Protein AF-A0A8S0Z6R4-F1 (afdb_monomer)

Radius of gyration: 20.73 Å; Cα contacts (8 Å, |Δi|>4): 75; chains: 1; bounding box: 46×44×52 Å

Nearest PDB structures (foldseek):
  6rny-assembly1_O  TM=6.266E-01  e=8.221E-02  Human spumaretrovirus
  1c1a-assembly1_B  TM=5.125E-01  e=8.221E-02  Rous sarcoma virus
  1cz9-assembly1_A-2  TM=4.257E-01  e=4.614E-02  Avian sarcoma virus
  7jn3-assembly1_H  TM=4.287E-01  e=9.967E-02  Rous sarcoma virus (strain Schmidt-Ruppin A)
  7jn3-assembly1_E  TM=5.208E-01  e=4.361E-01  Rous sarcoma virus (strain Schmidt-Ruppin A)

InterPro domains:
  IPR004875 DDE superfamily endonuclease domain [PF03184] (20-81)
  IPR050863 Centromere and Transposable Element-Derived Protein [PTHR19303] (20-89)

Secondary structure (DSSP, 8-state):
--------------SS----SSSPEEEEE-S-GGG--HHHHHHHHHTTEEEEEPPTT-HHHH-HHHHTHHHHHHHHHHHHHHHHHHHSTTPPPPHHHHHHHHHH--

Solvent-accessible surface area (backbone atoms only — not comparable to full-atom values): 6650 Å² total; per-residue (Å²): 142,79,83,83,79,90,80,75,94,72,75,76,63,76,91,81,63,81,53,33,92,93,48,59,39,80,46,80,41,73,61,48,73,90,75,69,45,70,70,58,52,53,52,32,54,76,52,32,31,47,77,44,67,47,66,78,93,38,49,83,77,72,33,64,58,49,56,50,59,50,41,52,38,53,54,37,36,51,52,44,48,54,50,51,52,68,75,42,79,86,64,83,87,50,76,66,56,52,54,52,34,52,68,73,38,111

pLDDT: mean 72.9, std 16.75, range [29.06, 89.62]

Mean predicted aligned error: 12.97 Å

Sequence (106 aa):
MVQPVQSTNVLTMDGHTKPSPEQPILLILDNHASHMSLQIFEHCKQNNIHMLSLPPHTSHRMQPLDVTFLGLFKVAYKREFDLFLKSRLAEKITPYDVDNAIKQSI

Foldseek 3Di:
DDDDDDDDCPDPVPPDDQADPVRAAEAEDEQDVVCDDPVNVVVCVVRRYHYDYDDPPCCCPPPCCVVPVVVQLVVQLVVLVVVVCVVDPDDDDDVVSSVVSSVRSD

Structure (mmCIF, N/CA/C/O backbone):
data_AF-A0A8S0Z6R4-F1
#
_entry.id   AF-A0A8S0Z6R4-F1
#
loop_
_atom_site.group_PDB
_atom_site.id
_atom_site.type_symbol
_atom_site.label_atom_id
_atom_site.label_alt_id
_atom_site.label_comp_id
_atom_site.label_asym_id
_atom_site.label_entity_id
_atom_site.label_seq_id
_atom_site.pdbx_PDB_ins_code
_atom_site.Cartn_x
_atom_site.Cartn_y
_atom_site.Cartn_z
_atom_site.occupancy
_atom_site.B_iso_or_equiv
_atom_site.auth_seq_id
_atom_site.auth_comp_id
_atom_site.auth_asym_id
_atom_site.auth_atom_id
_atom_site.pdbx_PDB_model_num
ATOM 1 N N . MET A 1 1 ? 0.382 29.754 20.974 1.00 31.02 1 MET A N 1
ATOM 2 C CA . MET A 1 1 ? -0.478 29.713 19.773 1.00 31.02 1 MET A CA 1
ATOM 3 C C . MET A 1 1 ? 0.186 28.797 18.761 1.00 3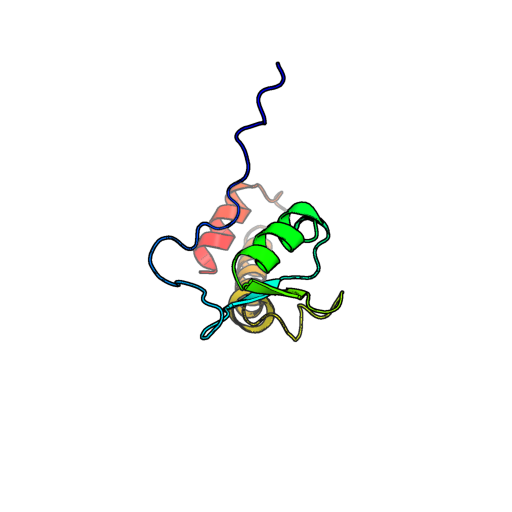1.02 1 MET A C 1
ATOM 5 O O . MET A 1 1 ? 1.133 29.214 18.115 1.00 31.02 1 MET A O 1
ATOM 9 N N . VAL A 1 2 ? -0.236 27.536 18.698 1.00 30.11 2 VAL A N 1
ATOM 10 C CA . VAL A 1 2 ? 0.238 26.570 17.697 1.00 30.11 2 VAL A CA 1
ATOM 11 C C . VAL A 1 2 ? -0.975 26.243 16.841 1.00 30.11 2 VAL A C 1
ATOM 13 O O . VAL A 1 2 ? -1.960 25.723 17.357 1.00 30.11 2 VAL A O 1
ATOM 16 N N . GLN A 1 3 ? -0.947 26.633 15.570 1.00 35.00 3 GLN A N 1
ATOM 17 C CA . GLN A 1 3 ? -1.951 26.182 14.612 1.00 35.00 3 GLN A CA 1
ATOM 18 C C . GLN A 1 3 ? -1.655 24.723 14.246 1.00 35.00 3 GLN A C 1
ATOM 20 O O . GLN A 1 3 ? -0.492 24.423 13.963 1.00 35.00 3 GLN A O 1
ATOM 25 N N . PRO A 1 4 ? -2.636 23.806 14.216 1.00 33.41 4 PRO A N 1
ATOM 26 C CA . PRO A 1 4 ? -2.387 22.479 13.694 1.00 33.41 4 PRO A CA 1
ATOM 27 C C . PRO A 1 4 ? -2.602 22.465 12.177 1.00 33.41 4 PRO A C 1
ATOM 29 O O . PRO A 1 4 ? -3.711 22.624 11.676 1.00 33.41 4 PRO A O 1
ATOM 32 N N . VAL A 1 5 ? -1.469 22.311 11.492 1.00 35.78 5 VAL A N 1
ATOM 33 C CA . VAL A 1 5 ? -1.222 21.632 10.212 1.00 35.78 5 VAL A CA 1
ATOM 34 C C . VAL A 1 5 ? -2.480 21.157 9.471 1.00 35.78 5 VAL A C 1
ATOM 36 O O . VAL A 1 5 ? -3.041 20.099 9.751 1.00 35.78 5 VAL A O 1
ATOM 39 N N . GLN A 1 6 ? -2.854 21.913 8.440 1.00 37.81 6 GLN A N 1
ATOM 40 C CA . GLN A 1 6 ? -3.578 21.376 7.294 1.00 37.81 6 GLN A CA 1
ATOM 41 C C . GLN A 1 6 ? -2.618 20.486 6.506 1.00 37.81 6 GLN A C 1
ATOM 43 O O . GLN A 1 6 ? -1.651 21.005 5.958 1.00 37.81 6 GLN A O 1
ATOM 48 N N . SER A 1 7 ? -2.853 19.173 6.481 1.00 35.81 7 SER A N 1
ATOM 49 C CA . SER A 1 7 ? -2.452 18.222 5.428 1.00 35.81 7 SER A CA 1
ATOM 50 C C . SER A 1 7 ? -2.655 16.811 5.960 1.00 35.81 7 SER A C 1
ATOM 52 O O . SER A 1 7 ? -1.913 16.382 6.835 1.00 35.81 7 SER A O 1
ATOM 54 N N . THR A 1 8 ? -3.648 16.093 5.449 1.00 29.06 8 THR A N 1
ATOM 55 C CA . THR A 1 8 ? -3.486 14.776 4.810 1.00 29.06 8 THR A CA 1
ATOM 56 C C . THR A 1 8 ? -4.877 14.348 4.372 1.00 29.06 8 THR A C 1
ATOM 58 O O . THR A 1 8 ? -5.797 14.271 5.182 1.00 29.06 8 THR A O 1
ATOM 61 N N . ASN A 1 9 ? -5.014 14.094 3.077 1.00 30.44 9 ASN A N 1
ATOM 62 C CA . ASN A 1 9 ? -6.176 13.508 2.425 1.00 30.44 9 ASN A CA 1
ATOM 63 C C . ASN A 1 9 ? -6.435 12.086 2.964 1.00 30.44 9 ASN A C 1
ATOM 65 O O . ASN A 1 9 ? -6.179 11.098 2.279 1.00 30.44 9 ASN A O 1
ATOM 69 N N . VAL A 1 10 ? -6.890 11.958 4.211 1.00 37.38 10 VAL A N 1
ATOM 70 C CA . VAL A 1 10 ? -7.380 10.694 4.763 1.00 37.38 10 VAL A CA 1
ATOM 71 C C . VAL A 1 10 ? -8.795 10.529 4.237 1.00 37.38 10 VAL A C 1
ATOM 73 O O . VAL A 1 10 ? -9.729 11.004 4.867 1.00 37.38 10 VAL A O 1
ATOM 76 N N . LEU A 1 11 ? -8.902 9.940 3.038 1.00 42.56 11 LEU A N 1
ATOM 77 C CA . LEU A 1 11 ? -10.096 9.278 2.495 1.00 42.56 11 LEU A CA 1
ATOM 78 C C . LEU A 1 11 ? -11.408 9.816 3.086 1.00 42.56 11 LEU A C 1
ATOM 80 O O . LEU A 1 11 ? -12.091 9.135 3.853 1.00 42.56 11 LEU A O 1
ATOM 84 N N . THR A 1 12 ? -11.759 11.059 2.751 1.00 37.78 12 THR A N 1
ATOM 85 C CA . THR A 1 12 ? -13.121 11.530 2.965 1.00 37.78 12 THR A CA 1
ATOM 86 C C . THR A 1 12 ? -13.998 1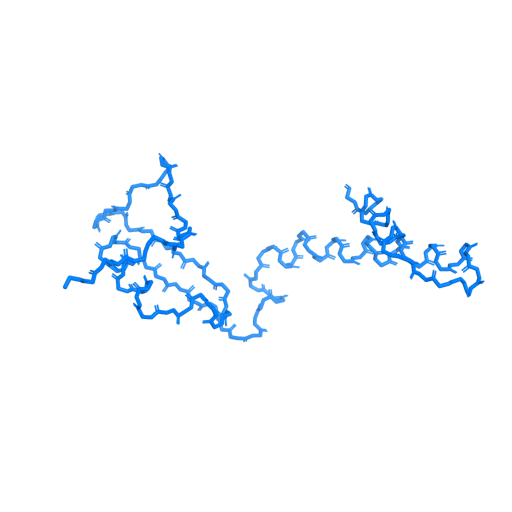0.602 2.135 1.00 37.78 12 THR A C 1
ATOM 88 O O . THR A 1 12 ? -13.941 10.608 0.906 1.00 37.78 12 THR A O 1
ATOM 91 N N . MET A 1 13 ? -14.751 9.731 2.806 1.00 47.06 13 MET A N 1
ATOM 92 C CA . MET A 1 13 ? -15.832 8.957 2.204 1.00 47.06 13 MET A CA 1
ATOM 93 C C . MET A 1 13 ? -16.947 9.949 1.849 1.00 47.06 13 MET A C 1
ATOM 95 O O . MET A 1 13 ? -17.980 10.013 2.514 1.00 47.06 13 MET A O 1
ATOM 99 N N . ASP A 1 14 ? -16.697 10.805 0.861 1.00 43.41 14 ASP A N 1
ATOM 100 C CA . ASP A 1 14 ? -17.610 11.861 0.455 1.00 43.41 14 ASP A CA 1
ATOM 101 C C . ASP A 1 14 ? -18.887 11.219 -0.103 1.00 43.41 14 ASP A C 1
ATOM 103 O O . ASP A 1 14 ? -18.911 10.604 -1.166 1.00 43.41 14 ASP A O 1
ATOM 107 N N . GLY A 1 15 ? -19.970 11.321 0.670 1.00 52.00 15 GLY A N 1
ATOM 108 C CA . GLY A 1 15 ? -21.349 11.134 0.214 1.00 52.00 15 GLY A CA 1
ATOM 109 C C . GLY A 1 15 ? -21.882 9.702 0.091 1.00 52.00 15 GLY A C 1
ATOM 110 O O . GLY A 1 15 ? -23.101 9.540 0.097 1.00 52.00 15 GLY A O 1
ATOM 111 N N . HIS A 1 16 ? -21.037 8.668 0.023 1.00 60.28 16 HIS A N 1
ATOM 112 C CA . HIS A 1 16 ? -21.501 7.301 -0.283 1.00 60.28 16 HIS A CA 1
ATOM 113 C C . HIS A 1 16 ? -21.743 6.402 0.930 1.00 60.28 16 HIS A C 1
ATOM 115 O O . HIS A 1 16 ? -22.576 5.498 0.868 1.00 60.28 16 HIS A O 1
ATOM 121 N N . THR A 1 17 ? -21.051 6.637 2.043 1.00 61.88 17 THR A N 1
ATOM 122 C CA . THR A 1 17 ? -21.161 5.784 3.229 1.00 61.88 17 THR A CA 1
ATOM 123 C C . THR A 1 17 ? -21.230 6.632 4.490 1.00 61.88 17 THR A C 1
ATOM 125 O O . THR A 1 17 ? -20.343 7.444 4.737 1.00 61.88 17 THR A O 1
ATOM 128 N N . LYS A 1 18 ? -22.279 6.437 5.296 1.00 78.62 18 LYS A N 1
ATOM 129 C CA . LYS A 1 18 ? -22.460 7.093 6.598 1.00 78.62 18 LYS A CA 1
ATOM 130 C C . LYS A 1 18 ? -22.331 6.039 7.698 1.00 78.62 18 LYS A C 1
ATOM 132 O O . LYS A 1 18 ? -23.313 5.345 7.959 1.00 78.62 18 LYS A O 1
ATOM 137 N N . PRO A 1 19 ? -21.139 5.865 8.290 1.00 81.81 19 PRO A N 1
ATOM 138 C CA . PRO A 1 19 ? -20.975 4.905 9.367 1.00 81.81 19 PRO A CA 1
ATOM 139 C C . PRO A 1 19 ? -21.798 5.327 10.590 1.00 81.81 19 PRO A C 1
ATOM 141 O O . PRO A 1 19 ? -21.844 6.500 10.960 1.00 81.81 19 PRO A O 1
ATOM 144 N N . SER A 1 20 ? -22.454 4.355 11.212 1.00 84.12 20 SER A N 1
ATOM 145 C CA . SER A 1 20 ? -23.249 4.519 12.433 1.00 84.12 20 SER A CA 1
ATOM 146 C C . SER A 1 20 ? -22.976 3.349 13.379 1.00 84.12 20 SER A C 1
ATOM 148 O O . SER A 1 20 ? -22.438 2.334 12.932 1.00 84.12 20 SER A O 1
ATOM 150 N N . PRO A 1 21 ? -23.323 3.452 14.671 1.00 82.81 21 PRO A N 1
ATOM 151 C CA . PRO A 1 21 ? -23.210 2.321 15.592 1.00 82.81 21 PRO A CA 1
ATOM 152 C C . PRO A 1 21 ? -23.985 1.080 15.116 1.00 82.81 21 PRO A C 1
ATOM 154 O O . PRO A 1 21 ? -23.540 -0.044 15.329 1.00 82.81 21 PRO A O 1
ATOM 157 N N . GLU A 1 22 ? -25.116 1.278 14.434 1.00 86.94 22 GLU A N 1
ATOM 158 C CA . GLU A 1 22 ? -25.970 0.217 13.890 1.00 86.94 22 GLU A CA 1
ATOM 159 C C . GLU A 1 22 ? -25.458 -0.328 12.546 1.00 86.94 22 GLU A C 1
ATOM 161 O O . GLU A 1 22 ? -25.749 -1.468 12.184 1.00 86.94 22 GLU A O 1
ATOM 166 N N . GLN A 1 23 ? -24.682 0.473 11.812 1.00 84.00 23 GLN A N 1
ATOM 167 C CA . GLN A 1 23 ? -24.092 0.117 10.524 1.00 84.00 23 GLN A CA 1
ATOM 168 C C . GLN A 1 23 ? -22.626 0.574 10.472 1.00 84.00 23 GLN A C 1
ATOM 170 O O . GLN A 1 23 ? -22.308 1.600 9.850 1.00 84.00 23 GLN A O 1
ATOM 175 N N . PRO A 1 24 ? -21.721 -0.159 11.141 1.00 85.62 24 PRO A N 1
ATOM 176 C CA . PRO A 1 24 ? -20.311 0.174 11.124 1.00 85.62 24 PRO A CA 1
ATOM 177 C C . PRO A 1 24 ? -19.685 -0.187 9.772 1.00 85.62 24 PRO A C 1
ATOM 179 O O . PRO A 1 24 ? -20.150 -1.080 9.059 1.00 85.62 24 PRO A O 1
ATOM 182 N N . ILE A 1 25 ? -18.601 0.499 9.420 1.00 88.44 25 ILE A N 1
ATOM 183 C CA . ILE A 1 25 ? -17.859 0.249 8.177 1.00 88.44 25 ILE A CA 1
ATOM 184 C C . ILE A 1 25 ? -16.595 -0.542 8.494 1.00 88.44 25 ILE A C 1
ATOM 186 O O . ILE A 1 25 ? -15.898 -0.244 9.460 1.00 88.44 25 ILE A O 1
ATOM 190 N N . LEU A 1 26 ? -16.275 -1.525 7.653 1.00 86.62 26 LEU A N 1
ATOM 191 C CA . LEU A 1 26 ? -15.001 -2.234 7.693 1.00 86.62 26 LEU A CA 1
ATOM 192 C C . LEU A 1 26 ? -14.049 -1.649 6.645 1.00 86.62 26 LEU A C 1
ATOM 194 O O . LEU A 1 26 ? -14.302 -1.749 5.446 1.00 86.62 26 LEU A O 1
ATOM 198 N N . LEU A 1 27 ? -12.945 -1.067 7.102 1.00 86.50 27 LEU A N 1
ATOM 199 C CA . LEU A 1 27 ? -11.842 -0.605 6.269 1.00 86.50 27 LEU A CA 1
ATOM 200 C C . LEU A 1 27 ? -10.746 -1.673 6.242 1.00 86.50 27 LEU A C 1
ATOM 202 O O . LEU A 1 27 ? -10.148 -1.982 7.273 1.00 86.50 27 LEU A O 1
ATOM 206 N N . ILE A 1 28 ? -10.480 -2.231 5.062 1.00 83.19 28 ILE A N 1
ATOM 207 C CA . ILE A 1 28 ? -9.421 -3.223 4.850 1.00 83.19 28 ILE A CA 1
ATOM 208 C C . ILE A 1 28 ? -8.194 -2.499 4.301 1.00 83.19 28 ILE A C 1
ATOM 210 O O . ILE A 1 28 ? -8.269 -1.875 3.244 1.00 83.19 28 ILE A O 1
ATOM 214 N N . LEU A 1 29 ? -7.079 -2.582 5.023 1.00 79.88 29 LEU A N 1
ATOM 215 C CA . LEU A 1 29 ? -5.818 -1.936 4.672 1.00 79.88 29 LEU A CA 1
ATOM 216 C C . LEU A 1 29 ? -4.790 -2.973 4.223 1.00 79.88 29 LEU A C 1
ATOM 218 O O . LEU A 1 29 ? -4.755 -4.107 4.717 1.00 79.88 29 LEU A O 1
ATOM 222 N N . ASP A 1 30 ? -3.917 -2.567 3.307 1.00 72.00 30 ASP A N 1
ATOM 223 C CA . ASP A 1 30 ? -2.673 -3.281 3.094 1.00 72.00 30 ASP A CA 1
ATOM 224 C C . ASP A 1 30 ? -1.733 -3.018 4.277 1.00 72.00 30 ASP A C 1
ATOM 226 O O . ASP A 1 30 ? -1.736 -1.952 4.887 1.00 72.00 30 ASP A O 1
ATOM 230 N N . ASN A 1 31 ? -0.953 -4.024 4.670 1.00 67.25 31 ASN A N 1
ATOM 231 C CA . ASN A 1 31 ? -0.124 -3.983 5.880 1.00 67.25 31 ASN A CA 1
ATOM 232 C C . ASN A 1 31 ? 1.097 -3.055 5.777 1.00 67.25 31 ASN A C 1
ATOM 234 O O . ASN A 1 31 ? 2.169 -3.353 6.310 1.00 67.25 31 ASN A O 1
ATOM 238 N N . HIS A 1 32 ? 0.996 -1.984 5.002 1.00 71.25 32 HIS A N 1
ATOM 239 C CA . HIS A 1 32 ? 2.083 -1.061 4.794 1.00 71.25 32 HIS A CA 1
ATOM 240 C C . HIS A 1 32 ? 2.125 -0.066 5.959 1.00 71.25 32 HIS A C 1
ATOM 242 O O . HIS A 1 32 ? 1.131 0.575 6.302 1.00 71.25 32 HIS A O 1
ATOM 248 N N . ALA A 1 33 ? 3.297 0.061 6.587 1.00 66.00 33 ALA A N 1
ATOM 249 C CA . ALA A 1 33 ? 3.471 0.803 7.838 1.00 66.00 33 ALA A CA 1
ATOM 250 C C . ALA A 1 33 ? 3.036 2.280 7.755 1.00 66.00 33 ALA A C 1
ATOM 252 O O . ALA A 1 33 ? 2.688 2.870 8.775 1.00 66.00 33 ALA A O 1
ATOM 253 N N . SER A 1 34 ? 2.990 2.874 6.555 1.00 72.25 34 SER A N 1
ATOM 254 C CA . SER A 1 34 ? 2.488 4.241 6.353 1.00 72.25 34 SER A CA 1
ATOM 255 C C . SER A 1 34 ? 0.995 4.408 6.649 1.00 72.25 34 SER A C 1
ATOM 257 O O . SER A 1 34 ? 0.559 5.525 6.910 1.00 72.25 34 SER A O 1
ATOM 259 N N . HIS A 1 35 ? 0.206 3.332 6.599 1.00 66.75 35 HIS A N 1
ATOM 260 C CA . HIS A 1 35 ? -1.243 3.373 6.834 1.00 66.75 35 HIS A CA 1
ATOM 261 C C . HIS A 1 35 ? -1.624 3.102 8.293 1.00 66.75 35 HIS A C 1
ATOM 263 O O . HIS A 1 35 ? -2.784 3.249 8.668 1.00 66.75 35 HIS A O 1
ATOM 269 N N . MET A 1 36 ? -0.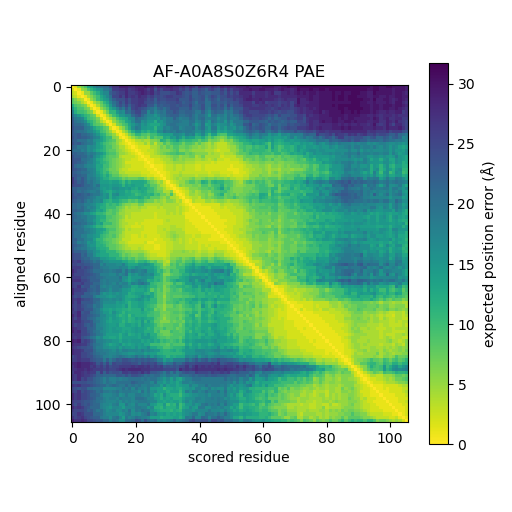655 2.735 9.134 1.00 68.94 36 MET A N 1
ATOM 270 C CA . MET A 1 36 ? -0.885 2.305 10.510 1.00 68.94 36 MET A CA 1
ATOM 271 C C . MET A 1 36 ? -0.355 3.345 11.500 1.00 68.94 36 MET A C 1
ATOM 273 O O . MET A 1 36 ? 0.635 3.118 12.192 1.00 68.94 36 MET A O 1
ATOM 277 N N . SER A 1 37 ? -1.015 4.504 11.572 1.00 81.38 37 SER A N 1
ATOM 278 C CA . SER A 1 37 ? -0.756 5.491 12.626 1.00 81.38 37 SER A CA 1
ATOM 279 C C . SER A 1 37 ? -1.830 5.424 13.713 1.00 81.38 37 SER A C 1
ATOM 281 O O . SER A 1 37 ? -3.005 5.163 13.440 1.00 81.38 37 SER A O 1
ATOM 283 N N . LEU A 1 38 ? -1.435 5.689 14.961 1.00 83.25 38 LEU A N 1
ATOM 284 C CA . LEU A 1 38 ? -2.369 5.722 16.091 1.00 83.25 38 LEU A CA 1
ATOM 285 C C . LEU A 1 38 ? -3.466 6.777 15.883 1.00 83.25 38 LEU A C 1
ATOM 287 O O . LEU A 1 38 ? -4.632 6.519 16.157 1.00 83.25 38 LEU A O 1
ATOM 291 N N . GLN A 1 39 ? -3.099 7.928 15.318 1.00 84.88 39 GLN A N 1
ATOM 292 C CA . GLN A 1 39 ? -4.026 9.020 15.033 1.00 84.88 39 GLN A CA 1
ATOM 293 C C . GLN A 1 39 ? -5.128 8.605 14.046 1.00 84.88 39 GLN A C 1
ATOM 295 O O . GLN A 1 39 ? -6.294 8.939 14.250 1.00 84.88 39 GLN A O 1
ATOM 300 N N . ILE A 1 40 ? -4.780 7.851 12.996 1.00 83.69 40 ILE A N 1
ATOM 301 C CA . ILE A 1 40 ? -5.761 7.322 12.038 1.00 83.69 40 ILE A CA 1
ATOM 302 C C . ILE A 1 40 ? -6.660 6.292 12.728 1.00 83.69 40 ILE A C 1
ATOM 304 O O . ILE A 1 40 ? -7.876 6.320 12.554 1.00 83.69 40 ILE A O 1
ATOM 308 N N . PHE A 1 41 ? -6.089 5.425 13.568 1.00 85.06 41 PHE A N 1
ATOM 309 C CA . PHE A 1 41 ? -6.861 4.419 14.294 1.00 85.06 41 PHE A CA 1
ATOM 310 C C . PHE A 1 41 ? -7.892 5.018 15.248 1.00 85.06 41 PHE A C 1
ATOM 312 O O . PHE A 1 41 ? -9.051 4.601 15.246 1.00 85.06 41 PHE A O 1
ATOM 319 N N . GLU A 1 42 ? -7.495 6.012 16.037 1.00 87.75 42 GLU A N 1
ATOM 320 C CA . GLU A 1 42 ? -8.402 6.702 16.952 1.00 87.75 42 GLU A CA 1
ATOM 321 C C . GLU A 1 42 ? -9.520 7.422 16.196 1.00 87.75 42 GLU A C 1
ATOM 323 O O . GLU A 1 42 ? -10.686 7.308 16.578 1.00 87.75 42 GLU A O 1
ATOM 328 N N . HIS A 1 43 ? -9.186 8.079 15.082 1.00 86.69 43 HIS A N 1
ATOM 329 C CA . HIS A 1 43 ? -10.169 8.731 14.226 1.00 86.69 43 HIS A CA 1
ATOM 330 C C . HIS A 1 43 ? -11.182 7.733 13.646 1.00 86.69 43 HIS A C 1
ATOM 332 O O . HIS A 1 43 ? -12.390 7.952 13.744 1.00 86.69 43 HIS A O 1
ATOM 338 N N . CYS A 1 44 ? -10.726 6.608 13.089 1.00 87.25 44 CYS A N 1
ATOM 339 C CA . CYS A 1 44 ? -11.611 5.575 12.551 1.00 87.25 44 CYS A CA 1
ATOM 340 C C . CYS A 1 44 ? -12.519 4.983 13.636 1.00 87.25 44 CYS A C 1
ATOM 342 O O . CYS A 1 44 ? -13.731 4.880 13.443 1.00 87.25 44 CYS A O 1
ATOM 344 N N . LYS A 1 45 ? -11.962 4.682 14.814 1.00 86.62 45 LYS A N 1
ATOM 345 C CA . LYS A 1 45 ? -12.722 4.141 15.944 1.00 86.62 45 LYS A CA 1
ATOM 346 C C . LYS A 1 45 ? -13.831 5.090 16.409 1.00 86.62 45 LYS A C 1
ATOM 348 O O . LYS A 1 45 ? -14.936 4.633 16.682 1.00 86.62 45 LYS A O 1
ATOM 353 N N . GLN A 1 46 ? -13.557 6.394 16.483 1.00 88.50 46 GLN A N 1
ATOM 354 C CA . GLN A 1 46 ? -14.551 7.410 16.864 1.00 88.50 46 GLN A CA 1
ATOM 355 C C . GLN A 1 46 ? -15.685 7.553 15.839 1.00 88.50 46 GLN A C 1
ATOM 357 O O . GLN A 1 46 ? -16.789 7.945 16.202 1.00 88.50 46 GLN A O 1
ATOM 362 N N . ASN A 1 47 ? -15.429 7.205 14.577 1.00 87.50 47 ASN A N 1
ATOM 363 C CA . ASN A 1 47 ? -16.386 7.319 13.479 1.00 87.50 47 ASN A CA 1
ATOM 364 C C . ASN A 1 47 ? -17.062 5.985 13.119 1.00 87.50 47 ASN A C 1
ATOM 366 O O . ASN A 1 47 ? -17.587 5.859 12.020 1.00 87.50 47 ASN A O 1
ATOM 370 N N . ASN A 1 48 ? -17.070 4.987 14.012 1.00 87.44 48 ASN A N 1
ATOM 371 C CA . ASN A 1 48 ? -17.647 3.653 13.762 1.00 87.44 48 ASN A CA 1
ATOM 372 C C . ASN A 1 48 ? -17.035 2.936 12.536 1.00 87.44 48 ASN A C 1
ATOM 374 O O . ASN A 1 48 ? -17.715 2.206 11.810 1.00 87.44 48 ASN A O 1
ATOM 378 N N . ILE A 1 49 ? -15.739 3.155 12.298 1.00 89.62 49 ILE A N 1
ATOM 379 C CA . ILE A 1 49 ? -14.960 2.484 11.257 1.00 89.62 49 ILE A CA 1
ATOM 380 C C . ILE A 1 49 ? -14.028 1.477 11.934 1.00 89.62 49 ILE A C 1
ATOM 382 O O . ILE A 1 49 ? -13.104 1.841 12.665 1.00 89.62 49 ILE A O 1
ATOM 386 N N . HIS A 1 50 ? -14.250 0.194 11.669 1.00 88.31 50 HIS A N 1
ATOM 387 C CA . HIS A 1 50 ? -13.347 -0.876 12.066 1.00 88.31 50 HIS A CA 1
ATOM 388 C C . HIS A 1 50 ? -12.234 -1.005 11.038 1.00 88.31 50 HIS A C 1
ATOM 390 O O . HIS A 1 50 ? -12.503 -1.168 9.852 1.00 88.31 50 HIS A O 1
ATOM 396 N N . MET A 1 51 ? -10.984 -0.968 11.487 1.00 86.50 51 MET A N 1
ATOM 397 C CA . MET A 1 51 ? -9.842 -1.202 10.608 1.00 86.50 51 MET A CA 1
ATOM 398 C C . MET A 1 51 ? -9.347 -2.636 10.740 1.00 86.50 51 MET A C 1
ATOM 400 O O . MET A 1 51 ? -9.128 -3.126 11.848 1.00 86.50 51 MET A O 1
ATOM 404 N N . LEU A 1 52 ? -9.130 -3.280 9.598 1.00 84.50 52 LEU A N 1
ATOM 405 C CA . LEU A 1 52 ? -8.511 -4.590 9.483 1.00 84.50 52 LEU A CA 1
ATOM 406 C C . LEU A 1 52 ? -7.276 -4.468 8.591 1.00 84.50 52 LEU A C 1
ATOM 408 O O . LEU A 1 52 ? -7.395 -4.210 7.396 1.00 84.50 52 LEU A O 1
ATOM 412 N N . SER A 1 53 ? -6.094 -4.669 9.171 1.00 80.81 53 SER A N 1
ATOM 413 C CA . SER A 1 53 ? -4.865 -4.824 8.390 1.00 80.81 53 SER A CA 1
ATOM 414 C C . SER A 1 53 ? -4.702 -6.287 7.999 1.00 80.81 53 SER A C 1
ATOM 416 O O . SER A 1 53 ? -4.844 -7.178 8.843 1.00 80.81 53 SER A O 1
ATOM 418 N N . LEU A 1 54 ? -4.404 -6.550 6.728 1.00 78.69 54 LEU A N 1
ATOM 419 C CA . LEU A 1 54 ? -4.028 -7.894 6.292 1.00 78.69 54 LEU A CA 1
ATOM 420 C C . LEU A 1 54 ? -2.658 -8.275 6.894 1.00 78.69 54 LEU A C 1
ATOM 422 O O . LEU A 1 54 ? -1.862 -7.400 7.209 1.00 78.69 54 LEU A O 1
ATOM 426 N N . PRO A 1 55 ? -2.317 -9.560 7.073 1.00 72.00 55 PRO A N 1
ATOM 427 C CA . PRO A 1 55 ? -0.985 -9.939 7.528 1.00 72.00 55 PRO A CA 1
ATOM 428 C C . PRO A 1 55 ? 0.092 -9.553 6.498 1.00 72.00 55 PRO A C 1
ATOM 430 O O . PRO A 1 55 ? -0.172 -9.580 5.286 1.00 72.00 55 PRO A O 1
ATOM 433 N N . PRO A 1 56 ? 1.326 -9.250 6.942 1.00 66.12 56 PRO A N 1
ATOM 434 C CA . PRO A 1 56 ? 2.434 -8.979 6.035 1.00 66.12 56 PRO A CA 1
ATOM 435 C C . PRO A 1 56 ? 2.638 -10.145 5.063 1.00 66.12 56 PRO A C 1
ATOM 437 O O . PRO A 1 56 ? 2.415 -11.306 5.400 1.00 66.12 56 PRO A O 1
ATOM 440 N N . HIS A 1 57 ? 3.067 -9.822 3.843 1.00 62.69 57 HIS A N 1
ATOM 441 C CA . HIS A 1 57 ? 3.332 -10.790 2.773 1.00 62.69 57 HIS A CA 1
ATOM 442 C C . HIS A 1 57 ? 2.115 -11.593 2.281 1.00 62.69 57 HIS A C 1
ATOM 444 O O . HIS A 1 57 ? 2.299 -12.578 1.574 1.00 62.69 57 HIS A O 1
ATOM 450 N N . THR A 1 58 ? 0.874 -11.177 2.562 1.00 60.38 58 THR A N 1
ATOM 451 C CA . THR A 1 58 ? -0.337 -11.856 2.045 1.00 60.38 58 THR A CA 1
ATOM 452 C C . THR A 1 58 ? -0.959 -11.202 0.809 1.00 60.38 58 THR A C 1
ATOM 454 O O . THR A 1 58 ? -1.911 -11.752 0.256 1.00 60.38 58 THR A O 1
ATOM 457 N N . SER A 1 59 ? -0.404 -10.087 0.319 1.00 63.09 59 SER A N 1
ATOM 458 C CA . SER A 1 59 ? -0.969 -9.311 -0.798 1.00 63.09 59 SER A CA 1
ATOM 459 C C . SER A 1 59 ? -1.188 -10.157 -2.058 1.00 63.09 59 SER A C 1
ATOM 461 O O . SER A 1 59 ? -2.281 -10.177 -2.614 1.00 63.09 59 SER A O 1
ATOM 463 N N . HIS A 1 60 ? -0.220 -11.024 -2.378 1.00 60.75 60 HIS A N 1
ATOM 464 C CA . HIS A 1 60 ? -0.264 -11.986 -3.487 1.00 60.75 60 HIS A CA 1
ATOM 465 C C . HIS A 1 60 ? -1.411 -13.021 -3.442 1.00 60.75 60 HIS A C 1
ATOM 467 O O . HIS A 1 60 ? -1.581 -13.772 -4.399 1.00 60.75 60 HIS A O 1
ATOM 473 N N . ARG A 1 61 ? -2.163 -13.112 -2.336 1.00 59.25 61 ARG A N 1
ATOM 474 C CA . ARG A 1 61 ? -3.321 -14.013 -2.173 1.00 59.25 61 ARG A CA 1
ATOM 475 C C . ARG A 1 61 ? -4.594 -13.291 -1.760 1.00 59.25 61 ARG A C 1
ATOM 477 O O . ARG A 1 61 ? -5.673 -13.736 -2.129 1.00 59.25 61 ARG A O 1
ATOM 484 N N . MET A 1 62 ? -4.475 -12.237 -0.957 1.00 58.50 62 MET A N 1
ATOM 485 C CA . MET A 1 62 ? -5.616 -11.608 -0.291 1.00 58.50 62 MET A CA 1
ATOM 486 C C . MET A 1 62 ? -5.990 -10.242 -0.844 1.00 58.50 62 MET A C 1
ATOM 488 O O . MET A 1 62 ? -7.069 -9.764 -0.517 1.00 58.50 62 MET A O 1
ATOM 492 N N . GLN A 1 63 ? -5.153 -9.612 -1.672 1.00 67.69 63 GLN A N 1
ATOM 493 C CA . GLN A 1 63 ? -5.532 -8.360 -2.317 1.00 67.69 63 GLN A CA 1
ATOM 494 C C . GLN A 1 63 ? -6.155 -8.663 -3.679 1.00 67.69 63 GLN A C 1
ATOM 496 O O . GLN A 1 63 ? -5.445 -9.087 -4.594 1.00 67.69 63 GLN A O 1
ATOM 501 N N . PRO A 1 64 ? -7.473 -8.4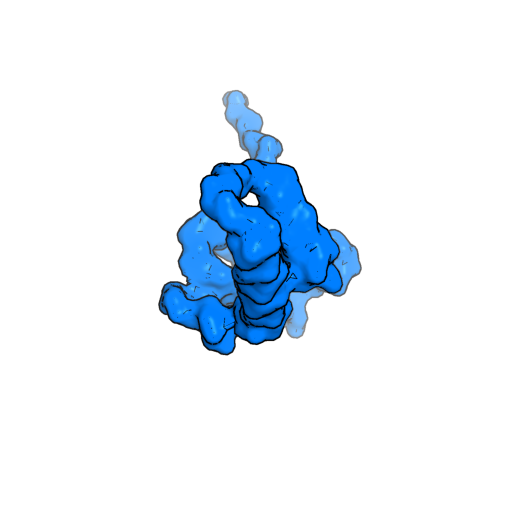41 -3.852 1.00 67.06 64 PRO A N 1
ATOM 502 C CA . PRO A 1 64 ? -8.138 -8.709 -5.120 1.00 67.06 64 PRO A CA 1
ATOM 503 C C . PRO A 1 64 ? -7.493 -7.926 -6.261 1.00 6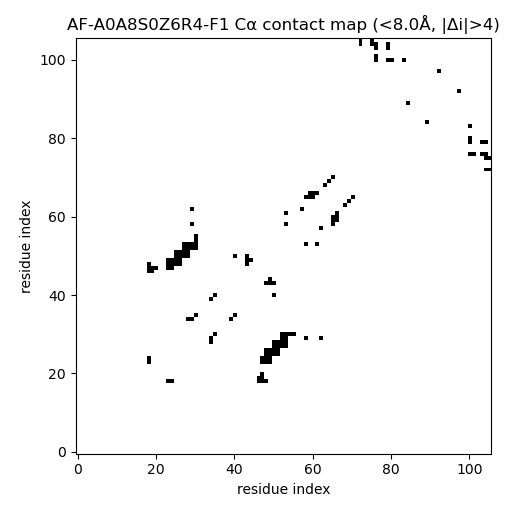7.06 64 PRO A C 1
ATOM 505 O O . PRO A 1 64 ? -7.357 -8.455 -7.357 1.00 67.06 64 PRO A O 1
ATOM 508 N N . LEU A 1 65 ? -7.029 -6.702 -5.988 1.00 71.50 65 LEU A N 1
ATOM 509 C CA . LEU A 1 65 ? -6.303 -5.872 -6.946 1.00 71.50 65 LEU A CA 1
ATOM 510 C C . LEU A 1 65 ? -5.000 -6.535 -7.419 1.00 71.50 65 LEU A C 1
ATOM 512 O O . LEU A 1 65 ? -4.746 -6.575 -8.621 1.00 71.50 65 LEU A O 1
ATOM 516 N N . ASP A 1 66 ? -4.215 -7.094 -6.494 1.00 70.19 66 ASP A N 1
ATOM 517 C CA . ASP A 1 66 ? -2.949 -7.762 -6.810 1.00 70.19 66 ASP A CA 1
ATOM 518 C C . ASP A 1 66 ? -3.153 -9.051 -7.609 1.00 70.19 66 ASP A C 1
ATOM 520 O O . ASP A 1 66 ? -2.388 -9.343 -8.530 1.00 70.19 66 ASP A O 1
ATOM 524 N N . VAL A 1 67 ? -4.184 -9.822 -7.255 1.00 67.88 67 VAL A N 1
ATOM 525 C CA . VAL A 1 67 ? -4.473 -11.131 -7.858 1.00 67.88 67 VAL A CA 1
ATOM 526 C C . VAL A 1 67 ? -5.148 -10.997 -9.223 1.00 67.88 67 VAL A C 1
ATOM 528 O O . VAL A 1 67 ? -4.866 -11.786 -10.121 1.00 67.88 67 VAL A O 1
ATOM 531 N N . THR A 1 68 ? -6.034 -1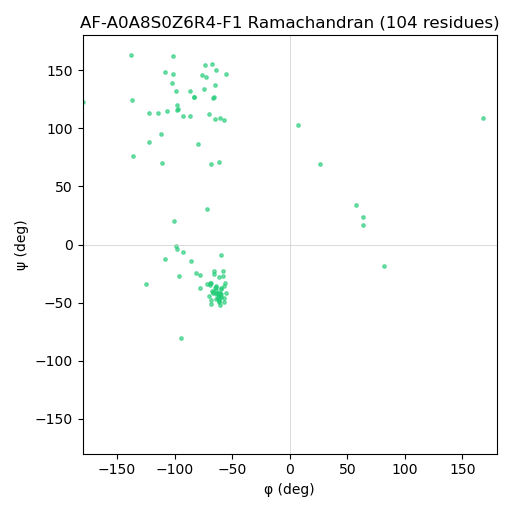0.016 -9.397 1.00 77.12 68 THR A N 1
ATOM 532 C CA . THR A 1 68 ? -6.822 -9.863 -10.629 1.00 77.12 68 THR A CA 1
ATOM 533 C C . THR A 1 68 ? -6.144 -8.902 -11.601 1.00 77.12 68 THR A C 1
ATOM 535 O O . THR A 1 68 ? -5.450 -9.325 -12.524 1.00 77.12 68 THR A O 1
ATOM 538 N N . PHE A 1 69 ? -6.311 -7.602 -11.380 1.00 81.00 69 PHE A N 1
ATOM 539 C CA . PHE A 1 69 ? -5.890 -6.563 -12.306 1.00 81.00 69 PHE A CA 1
ATOM 540 C C . PHE A 1 69 ? -4.369 -6.457 -12.401 1.00 81.00 69 PHE A C 1
ATOM 542 O O . PHE A 1 69 ? -3.820 -6.528 -13.497 1.00 81.00 69 PHE A O 1
ATOM 549 N N . LEU A 1 70 ? -3.666 -6.344 -11.270 1.00 80.12 70 LEU A N 1
ATOM 550 C CA . LEU A 1 70 ? -2.217 -6.151 -11.279 1.00 80.12 70 LEU A CA 1
ATOM 551 C C . LEU A 1 70 ? -1.482 -7.399 -11.785 1.00 80.12 70 LEU A C 1
ATOM 553 O O . LEU A 1 70 ? -0.446 -7.283 -12.437 1.00 80.12 70 LEU A O 1
ATOM 557 N N . GLY A 1 71 ? -2.016 -8.591 -11.503 1.00 81.75 71 GLY A N 1
ATOM 558 C CA . GLY A 1 71 ? -1.509 -9.856 -12.031 1.00 81.75 71 GLY A CA 1
ATOM 559 C C . GLY A 1 71 ? -1.573 -9.903 -13.558 1.00 81.75 71 GLY A C 1
ATOM 560 O O . GLY A 1 71 ? -0.551 -10.131 -14.208 1.00 81.75 71 GLY A O 1
ATOM 561 N N . LEU A 1 72 ? -2.746 -9.618 -14.132 1.00 84.81 72 LEU A N 1
ATOM 562 C CA . LEU A 1 72 ? -2.936 -9.550 -15.586 1.00 84.81 72 LEU A CA 1
ATOM 563 C C . LEU A 1 72 ? -2.089 -8.440 -16.220 1.00 84.81 72 LEU A C 1
ATOM 565 O O . LEU A 1 72 ? -1.418 -8.676 -17.225 1.00 84.81 72 LEU A O 1
ATOM 569 N N . PHE A 1 73 ? -2.045 -7.268 -15.588 1.00 86.94 73 PHE A N 1
ATOM 570 C CA . PHE A 1 73 ? -1.241 -6.139 -1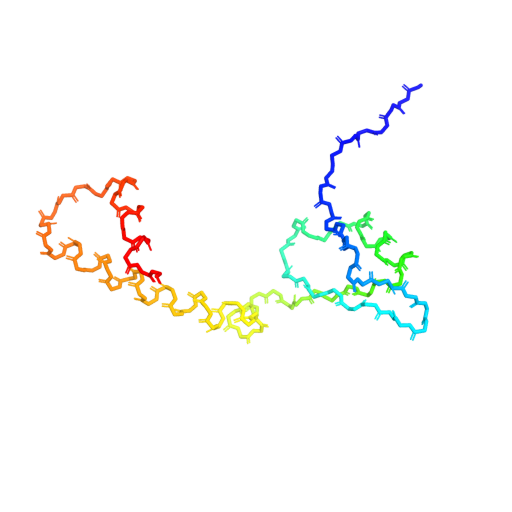6.040 1.00 86.94 73 PHE A CA 1
ATOM 571 C C . PHE A 1 73 ? 0.254 -6.480 -16.092 1.00 86.94 73 PHE A C 1
ATOM 573 O O . PHE A 1 73 ? 0.907 -6.210 -17.094 1.00 86.94 73 PHE A O 1
ATOM 580 N N . LYS A 1 74 ? 0.809 -7.142 -15.067 1.00 85.00 74 LYS A N 1
ATOM 581 C CA . LYS A 1 74 ? 2.220 -7.578 -15.061 1.00 85.00 74 LYS A CA 1
ATOM 582 C C . LYS A 1 74 ? 2.539 -8.532 -16.212 1.00 85.00 74 LYS A C 1
ATOM 584 O O . LYS A 1 74 ? 3.632 -8.461 -16.772 1.00 85.00 74 LYS A O 1
ATOM 589 N N . VAL A 1 75 ? 1.609 -9.425 -16.558 1.00 87.56 75 VAL A N 1
ATOM 590 C CA . VAL A 1 75 ? 1.772 -10.360 -17.682 1.00 87.56 75 VAL A CA 1
ATOM 591 C C . VAL A 1 75 ? 1.761 -9.615 -19.017 1.00 87.56 75 VAL A C 1
ATOM 593 O O . VAL A 1 75 ? 2.653 -9.845 -19.835 1.00 87.56 75 VAL A O 1
ATOM 596 N N . ALA A 1 76 ? 0.799 -8.712 -19.224 1.00 87.44 76 ALA A N 1
ATOM 597 C CA . ALA A 1 76 ? 0.710 -7.891 -20.431 1.00 87.44 76 ALA A CA 1
ATOM 598 C C . ALA A 1 76 ? 1.945 -6.991 -20.591 1.00 87.44 76 ALA A C 1
ATOM 600 O O . ALA A 1 76 ? 2.622 -7.046 -21.614 1.00 87.44 76 ALA A O 1
ATOM 601 N N . TYR A 1 77 ? 2.322 -6.283 -19.526 1.00 88.31 77 TYR A N 1
ATOM 602 C CA . TYR A 1 77 ? 3.507 -5.431 -19.493 1.00 88.31 77 TYR A CA 1
ATOM 603 C C . TYR A 1 77 ? 4.784 -6.200 -19.826 1.00 88.31 77 TYR A C 1
ATOM 605 O O . TYR A 1 77 ? 5.575 -5.765 -20.661 1.00 88.31 77 TYR A O 1
ATOM 613 N N . LYS A 1 78 ? 4.980 -7.382 -19.227 1.00 87.81 78 LYS A N 1
ATOM 614 C CA . LYS A 1 78 ? 6.138 -8.227 -19.535 1.00 87.81 78 LYS A CA 1
ATOM 615 C C . LYS A 1 78 ? 6.168 -8.629 -21.010 1.00 87.81 78 LYS A C 1
ATOM 617 O O . LYS A 1 78 ? 7.232 -8.598 -21.618 1.00 87.81 78 LYS A O 1
ATOM 622 N N . ARG A 1 79 ? 5.019 -8.995 -21.585 1.00 88.62 79 ARG A N 1
ATOM 623 C CA . ARG A 1 79 ? 4.916 -9.368 -23.000 1.00 88.62 79 ARG A CA 1
ATOM 624 C C . ARG A 1 79 ? 5.322 -8.213 -23.915 1.00 88.62 79 ARG A C 1
ATOM 626 O O . ARG A 1 79 ? 6.137 -8.432 -24.808 1.00 88.62 79 ARG A O 1
ATOM 633 N N . GLU A 1 80 ? 4.780 -7.017 -23.698 1.00 85.69 80 GLU A N 1
ATOM 634 C CA . GLU A 1 80 ? 5.110 -5.850 -24.527 1.00 85.69 80 GLU A CA 1
ATOM 635 C C . GLU A 1 80 ? 6.580 -5.459 -24.377 1.00 85.69 80 GLU A C 1
ATOM 637 O O . GLU A 1 80 ? 7.260 -5.167 -25.361 1.00 85.69 80 GLU A O 1
ATOM 642 N N . PHE A 1 81 ? 7.125 -5.575 -23.168 1.00 84.12 81 PHE A N 1
ATOM 643 C CA . PHE A 1 81 ? 8.541 -5.332 -22.924 1.00 84.12 81 PHE A CA 1
ATOM 644 C C . PHE A 1 81 ? 9.451 -6.365 -23.609 1.00 84.12 81 PHE A C 1
ATOM 646 O O . PHE A 1 81 ? 10.466 -6.003 -24.205 1.00 84.12 81 PHE A O 1
ATOM 653 N N . ASP A 1 82 ? 9.076 -7.648 -23.592 1.00 85.81 82 ASP A N 1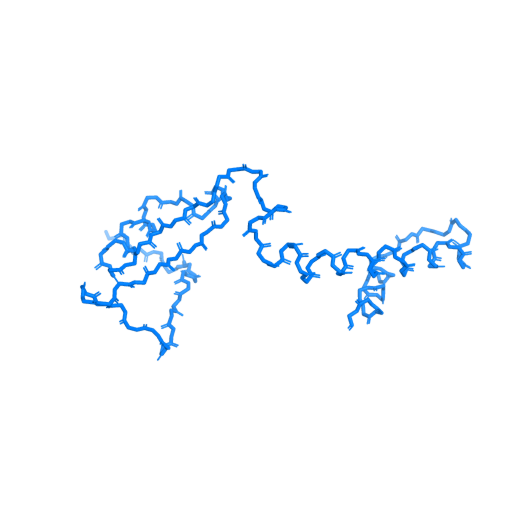
ATOM 654 C CA . ASP A 1 82 ? 9.801 -8.713 -24.291 1.00 85.81 82 ASP A CA 1
ATOM 655 C C . ASP A 1 82 ? 9.774 -8.505 -25.819 1.00 85.81 82 ASP A C 1
ATOM 657 O O . ASP A 1 82 ? 10.758 -8.797 -26.502 1.00 85.81 82 ASP A O 1
ATOM 661 N N . LEU A 1 83 ? 8.668 -7.997 -26.375 1.00 85.12 83 LEU A N 1
ATOM 662 C CA . LEU A 1 83 ? 8.559 -7.639 -27.796 1.00 85.12 83 LEU A CA 1
ATOM 663 C C . LEU A 1 83 ? 9.404 -6.407 -28.135 1.00 85.12 83 LEU A C 1
ATOM 665 O O . LEU A 1 83 ? 10.139 -6.417 -29.128 1.00 85.12 83 LEU A O 1
ATOM 669 N N . PHE A 1 84 ? 9.359 -5.379 -27.288 1.00 82.81 84 PHE A N 1
ATOM 670 C CA . PHE A 1 84 ? 10.183 -4.184 -27.422 1.00 82.81 84 PHE A CA 1
ATOM 671 C C . PHE A 1 84 ? 11.678 -4.542 -27.453 1.00 82.81 84 PHE A C 1
ATOM 673 O O . PHE A 1 84 ? 12.376 -4.178 -28.398 1.00 82.81 84 PHE A O 1
ATOM 680 N N . LEU A 1 85 ? 12.149 -5.363 -26.508 1.00 82.44 85 LEU A N 1
ATOM 681 C CA . LEU A 1 85 ? 13.542 -5.827 -26.452 1.00 82.44 85 LEU A CA 1
ATOM 682 C C . LEU A 1 85 ? 13.953 -6.688 -27.655 1.00 82.44 85 LEU A C 1
ATOM 684 O O . LEU A 1 85 ? 15.089 -6.601 -28.117 1.00 82.44 85 LEU A O 1
ATOM 688 N N . LYS A 1 86 ? 13.049 -7.525 -28.180 1.00 82.94 86 LYS A N 1
ATOM 689 C CA . LYS A 1 86 ? 13.324 -8.350 -29.371 1.00 82.94 86 LYS A CA 1
ATOM 690 C C . LYS A 1 86 ? 13.381 -7.527 -30.656 1.00 82.94 86 LYS A C 1
ATOM 692 O O . LYS A 1 86 ? 14.138 -7.873 -31.557 1.00 82.94 86 LYS A O 1
ATOM 697 N N . SER A 1 87 ? 12.577 -6.468 -30.749 1.00 79.31 87 SER A N 1
ATOM 698 C CA . SER A 1 87 ? 12.539 -5.591 -31.926 1.00 79.31 87 SER A CA 1
ATOM 699 C C . SER A 1 87 ? 13.702 -4.596 -31.979 1.00 79.31 87 SER A C 1
ATOM 701 O O . SER A 1 87 ? 14.100 -4.196 -33.071 1.00 79.31 87 SER A O 1
ATOM 703 N N . ARG A 1 88 ? 14.280 -4.232 -30.827 1.00 73.62 88 ARG A N 1
ATOM 704 C CA . ARG A 1 88 ? 15.407 -3.296 -30.714 1.00 73.62 88 ARG A CA 1
ATOM 705 C C . ARG A 1 88 ? 16.586 -3.963 -30.013 1.00 73.62 88 ARG A C 1
ATOM 707 O O . ARG A 1 88 ? 16.723 -3.910 -28.793 1.00 73.62 88 ARG A O 1
ATOM 714 N N . LEU A 1 89 ? 17.435 -4.625 -30.799 1.00 64.81 89 LEU A N 1
ATOM 715 C CA . LEU A 1 89 ? 18.633 -5.312 -30.310 1.00 64.81 89 LEU A CA 1
ATOM 716 C C . LEU A 1 89 ? 19.553 -4.341 -29.547 1.00 64.81 89 LEU A C 1
ATOM 718 O O . LEU A 1 89 ? 20.250 -3.532 -30.149 1.00 64.81 89 LEU A O 1
ATOM 722 N N . ALA A 1 90 ? 19.587 -4.483 -28.219 1.00 63.75 90 ALA A N 1
ATOM 723 C CA . ALA A 1 90 ? 20.546 -3.848 -27.308 1.00 63.75 90 ALA A CA 1
ATOM 724 C C . ALA A 1 90 ? 20.518 -2.304 -27.220 1.00 63.75 90 ALA A C 1
ATOM 726 O O . ALA A 1 90 ? 21.499 -1.693 -26.786 1.00 63.75 90 ALA A O 1
ATOM 727 N N . GLU A 1 91 ? 19.395 -1.659 -27.547 1.00 74.38 91 GLU A N 1
ATOM 728 C CA . GLU A 1 91 ? 19.215 -0.228 -27.268 1.00 74.38 91 GLU A CA 1
ATOM 729 C C . GLU A 1 91 ? 18.913 0.027 -25.782 1.00 74.38 91 GLU A C 1
ATOM 731 O O . GLU A 1 91 ? 18.256 -0.768 -25.104 1.00 74.38 91 GLU A O 1
ATOM 736 N N . LYS A 1 92 ? 19.403 1.155 -25.249 1.00 77.88 92 LYS A N 1
ATOM 737 C CA . LYS A 1 92 ? 19.079 1.574 -23.879 1.00 77.88 92 LYS A CA 1
ATOM 738 C C . LYS A 1 92 ? 17.594 1.918 -23.792 1.00 77.88 92 LYS A C 1
ATOM 740 O O . LYS A 1 92 ? 17.125 2.791 -24.512 1.00 77.88 92 LYS A O 1
ATOM 745 N N . ILE A 1 93 ? 16.902 1.292 -22.846 1.00 80.00 93 ILE A N 1
ATOM 746 C CA . ILE A 1 93 ? 15.514 1.618 -22.511 1.00 80.00 93 ILE A CA 1
ATOM 747 C C . ILE A 1 93 ? 15.456 3.033 -21.9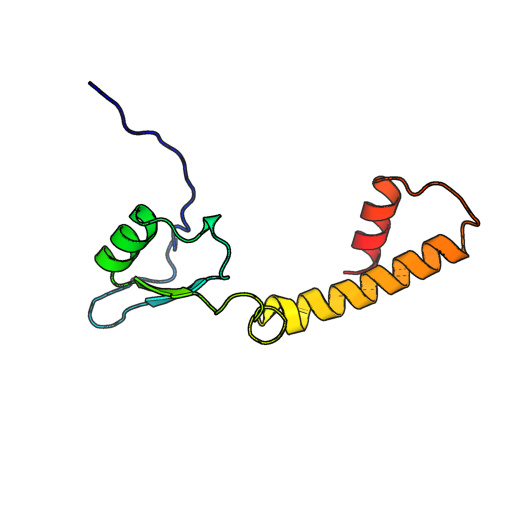33 1.00 80.00 93 ILE A C 1
ATOM 749 O O . ILE A 1 93 ? 16.168 3.352 -20.975 1.00 80.00 93 ILE A O 1
ATOM 753 N N . THR A 1 94 ? 14.593 3.871 -22.498 1.00 84.62 94 THR A N 1
ATOM 754 C CA . THR A 1 94 ? 14.305 5.213 -21.991 1.00 84.62 94 THR A CA 1
ATOM 755 C C . THR A 1 94 ? 12.978 5.234 -21.219 1.00 84.62 94 THR A C 1
ATOM 757 O O . THR A 1 94 ? 12.141 4.347 -21.398 1.00 84.62 94 THR A O 1
ATOM 760 N N . PRO A 1 95 ? 12.720 6.255 -20.379 1.00 83.19 95 PRO A N 1
ATOM 761 C CA . PRO A 1 95 ? 11.426 6.403 -19.706 1.00 83.19 95 PRO A CA 1
ATOM 762 C C . PRO A 1 95 ? 10.225 6.500 -20.664 1.00 83.19 95 PRO A C 1
ATOM 764 O O . PRO A 1 95 ? 9.124 6.093 -20.304 1.00 83.19 95 PRO A O 1
ATOM 767 N N . TYR A 1 96 ? 10.426 6.994 -21.890 1.00 83.69 96 TYR A N 1
ATOM 768 C CA . TYR A 1 96 ? 9.375 7.066 -22.912 1.00 83.69 96 TYR A CA 1
ATOM 769 C C . TYR A 1 96 ? 8.969 5.686 -23.433 1.00 83.69 96 TYR A C 1
ATOM 771 O O . TYR A 1 96 ? 7.804 5.457 -23.746 1.00 83.69 96 TYR A O 1
ATOM 779 N N . ASP A 1 97 ? 9.918 4.755 -23.499 1.00 80.44 97 ASP A N 1
ATOM 780 C CA . ASP A 1 97 ? 9.643 3.381 -23.918 1.00 80.44 97 ASP A CA 1
ATOM 781 C C . ASP A 1 97 ? 8.800 2.650 -22.868 1.00 80.44 97 ASP A C 1
ATOM 783 O O . ASP A 1 97 ? 7.908 1.879 -23.213 1.00 80.44 97 ASP A O 1
ATOM 787 N N . VAL A 1 98 ? 9.025 2.958 -21.586 1.00 81.81 98 VAL A N 1
ATOM 788 C CA . VAL A 1 98 ? 8.201 2.463 -20.475 1.00 81.81 98 VAL A CA 1
ATOM 789 C C . VAL A 1 98 ? 6.772 2.997 -20.576 1.00 81.81 98 VAL A C 1
ATOM 791 O O . VAL A 1 98 ? 5.828 2.218 -20.479 1.00 81.81 98 VAL A O 1
ATOM 794 N N . ASP A 1 99 ? 6.597 4.297 -20.825 1.00 83.31 99 ASP A N 1
ATOM 795 C CA . ASP A 1 99 ? 5.269 4.902 -21.008 1.00 83.31 99 ASP A CA 1
ATOM 796 C C . ASP A 1 99 ? 4.519 4.288 -22.206 1.00 83.31 99 ASP A C 1
ATOM 798 O O . ASP A 1 99 ? 3.344 3.930 -22.105 1.00 83.31 99 ASP A O 1
ATOM 802 N N . ASN A 1 100 ? 5.214 4.069 -23.325 1.00 81.56 100 ASN A N 1
ATOM 803 C CA . ASN A 1 100 ? 4.638 3.405 -24.494 1.00 81.56 100 ASN A CA 1
ATOM 804 C C . ASN A 1 100 ? 4.248 1.946 -24.212 1.00 81.56 100 ASN A C 1
ATOM 806 O O . ASN A 1 100 ? 3.164 1.526 -24.612 1.00 81.56 100 ASN A O 1
ATOM 810 N N . ALA A 1 101 ? 5.082 1.187 -23.496 1.00 80.00 101 ALA A N 1
ATOM 811 C CA . ALA A 1 101 ? 4.771 -0.192 -23.120 1.00 80.00 101 ALA A CA 1
ATOM 812 C C . ALA A 1 101 ? 3.554 -0.268 -22.183 1.00 80.00 101 ALA A C 1
ATOM 814 O O . ALA A 1 101 ? 2.701 -1.140 -22.347 1.00 80.00 101 ALA A O 1
ATOM 815 N N . ILE A 1 102 ? 3.425 0.670 -21.239 1.00 81.94 102 ILE A N 1
ATOM 816 C CA . ILE A 1 102 ? 2.256 0.762 -20.353 1.00 81.94 102 ILE A CA 1
ATOM 817 C C . ILE A 1 102 ? 0.989 1.036 -21.169 1.00 81.94 102 ILE A C 1
ATOM 819 O O . ILE A 1 102 ? -0.003 0.338 -20.986 1.00 81.94 102 ILE A O 1
ATOM 823 N N . LYS A 1 103 ? 1.033 1.986 -22.112 1.00 82.94 103 LYS A N 1
ATOM 824 C CA . LYS A 1 103 ? -0.102 2.314 -22.995 1.00 82.94 103 LYS A CA 1
ATOM 825 C C . LYS A 1 103 ? -0.552 1.152 -23.880 1.00 82.94 103 LYS A C 1
ATOM 827 O O . LYS A 1 103 ? -1.710 1.115 -24.265 1.00 82.94 103 LYS A O 1
ATOM 832 N N . GLN A 1 104 ? 0.351 0.237 -24.225 1.00 81.19 104 GLN A N 1
ATOM 833 C CA . GLN A 1 104 ? 0.039 -0.953 -25.026 1.00 81.19 104 GLN A CA 1
ATOM 834 C C . GLN A 1 104 ? -0.461 -2.136 -24.182 1.00 81.19 104 GLN A C 1
ATOM 836 O O . GLN A 1 104 ? -1.001 -3.093 -24.729 1.00 81.19 104 GLN A O 1
ATOM 841 N N . SER A 1 105 ? -0.283 -2.078 -22.859 1.00 75.56 105 SER A N 1
ATOM 842 C CA . SER A 1 105 ? -0.598 -3.169 -21.925 1.00 75.56 105 SER A CA 1
ATOM 843 C C . SER A 1 105 ? -1.960 -3.033 -21.231 1.00 75.56 105 SER A C 1
ATOM 845 O O . SER A 1 105 ? -2.318 -3.912 -20.445 1.00 75.56 105 SER A O 1
ATOM 847 N N . ILE A 1 106 ? -2.682 -1.934 -21.472 1.00 68.25 106 ILE A N 1
ATOM 848 C CA . ILE A 1 106 ? -3.984 -1.582 -20.879 1.00 68.25 106 ILE A CA 1
ATOM 849 C C . ILE A 1 106 ? -4.994 -1.429 -22.013 1.00 68.25 106 ILE A C 1
ATOM 851 O O . ILE A 1 106 ? -6.115 -1.962 -21.864 1.00 68.25 106 ILE A O 1
#

Organism: Arctia plantaginis (NCBI:txid874455)